Protein AF-A0A1M7CWY1-F1 (afdb_monomer_lite)

Foldseek 3Di:
DDDDWFFFLLQFFDDDPNFTWRWIQDPPRDIATHTDDPVNNVVLVVCCVVLVVDNDRGATSAWDSDDPPPPDTRHHDDPVVVQVVQQVVVVVVVDGDGPVVVLVVVLVVCVVVVHDNVSSCRVVVPPDDDDDDPDDSPDDDDPDDDDDD

pLDDT: mean 77.56, std 19.69, range [28.5, 97.62]

Radius of gyration: 17.7 Å; chains: 1; bounding box: 42×37×42 Å

Sequence (149 aa):
MKSHASSWFKDFRHERRGVAHLKLSGEGRKTRYIPLHPAADDLILNYLETSGHGVNVGESLFRPVRNNRTGTMNKAITPNMVCKLVRAYSAALGFEIGTHTLRATAATNALDHQADIAKVQKWLGYAKYGDNADYDHRKTRPKLVRRLR

Secondary structure (DSSP, 8-state):
-----PPBGGGS-EEETTEEEEEEE-GGG-EEEEE--HHHHHHHHHHHHHHT----TTSBSS--S--TTT---SSPPPHHHHHHHHHHHHHHTTS---HHHHHHHHHHHHHHTT--HHHHHHHTT-S---S-----TTS----------

Structure (mmCIF, N/CA/C/O backbone):
data_AF-A0A1M7CWY1-F1
#
_entry.id   AF-A0A1M7CWY1-F1
#
loop_
_atom_site.group_PDB
_atom_site.id
_atom_site.type_symbol
_atom_site.label_atom_id
_atom_site.label_alt_id
_atom_site.label_comp_id
_atom_site.label_asym_id
_atom_site.label_entity_id
_atom_site.label_seq_id
_atom_site.pdbx_PDB_ins_code
_atom_site.Cartn_x
_atom_site.Cartn_y
_atom_site.Cartn_z
_atom_site.occupancy
_atom_site.B_iso_or_equiv
_atom_site.auth_seq_id
_atom_site.auth_comp_id
_atom_site.auth_asym_id
_atom_site.auth_atom_id
_atom_site.pdbx_PDB_model_num
ATOM 1 N N . MET A 1 1 ? 11.832 18.330 8.490 1.00 28.78 1 MET A N 1
ATOM 2 C CA . MET A 1 1 ? 10.498 18.363 7.847 1.00 28.78 1 MET A CA 1
ATOM 3 C C . MET A 1 1 ? 10.288 17.023 7.151 1.00 28.78 1 MET A C 1
ATOM 5 O O . MET A 1 1 ? 10.952 16.776 6.160 1.00 28.78 1 MET A O 1
ATOM 9 N N . LYS A 1 2 ? 9.500 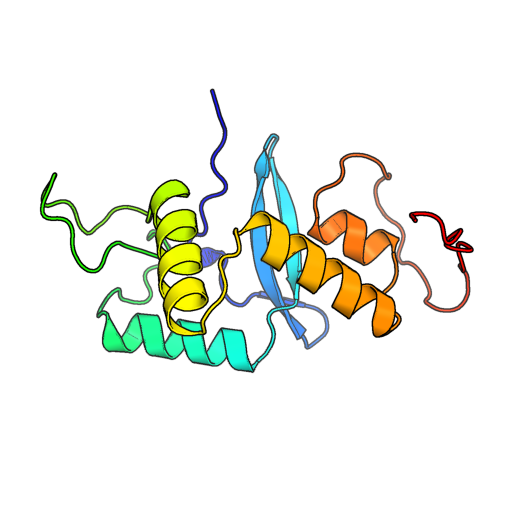16.095 7.714 1.00 28.50 2 LYS A N 1
ATOM 10 C CA . LYS A 1 2 ? 9.293 14.773 7.091 1.00 28.50 2 LYS A CA 1
ATOM 11 C C . LYS A 1 2 ? 8.226 14.912 6.006 1.00 28.50 2 LYS A C 1
ATOM 13 O O . LYS A 1 2 ? 7.062 15.136 6.321 1.00 28.50 2 LYS A O 1
ATOM 18 N N . SER A 1 3 ? 8.635 14.824 4.744 1.00 33.94 3 SER A N 1
ATOM 19 C CA . SER A 1 3 ? 7.723 14.761 3.602 1.00 33.94 3 SER A CA 1
ATOM 20 C C . SER A 1 3 ? 6.910 13.466 3.684 1.00 33.94 3 SER A C 1
ATOM 22 O O . SER A 1 3 ? 7.430 12.369 3.479 1.00 33.94 3 SER A O 1
ATOM 24 N N . HIS A 1 4 ? 5.634 13.571 4.053 1.00 44.47 4 HIS A N 1
ATOM 25 C CA . HIS A 1 4 ? 4.711 12.446 3.989 1.00 44.47 4 HIS A CA 1
ATOM 26 C C . HIS A 1 4 ? 4.225 12.285 2.547 1.00 44.47 4 HIS A C 1
ATOM 28 O O . HIS A 1 4 ? 3.669 13.217 1.969 1.00 44.47 4 HIS A O 1
ATOM 34 N N . ALA A 1 5 ? 4.423 11.095 1.971 1.00 52.44 5 ALA A N 1
ATOM 35 C CA . ALA A 1 5 ? 3.790 10.726 0.712 1.00 52.44 5 ALA A CA 1
ATOM 36 C C . ALA A 1 5 ? 2.267 10.838 0.887 1.00 52.44 5 ALA A C 1
ATOM 38 O O . ALA A 1 5 ? 1.670 10.081 1.652 1.00 52.44 5 ALA A O 1
ATOM 39 N N . SER A 1 6 ? 1.663 11.820 0.226 1.00 58.56 6 SER A N 1
ATOM 40 C CA . SER A 1 6 ? 0.216 12.017 0.177 1.00 58.56 6 SER A CA 1
ATOM 41 C C . SER A 1 6 ? -0.282 11.498 -1.166 1.00 58.56 6 SER A C 1
ATOM 43 O O . SER A 1 6 ? 0.296 11.811 -2.206 1.00 58.56 6 SER A O 1
ATOM 45 N N . SER A 1 7 ? -1.313 10.656 -1.134 1.00 65.19 7 SER A N 1
ATOM 46 C CA . SER A 1 7 ? -1.987 10.177 -2.338 1.00 65.19 7 SER A CA 1
ATOM 47 C C . SER A 1 7 ? -3.239 11.019 -2.553 1.00 65.19 7 SER A C 1
ATOM 49 O O . SER A 1 7 ? -4.107 11.099 -1.679 1.00 65.19 7 SER A O 1
ATOM 51 N N . TRP A 1 8 ? -3.286 11.696 -3.694 1.00 72.38 8 TRP A N 1
ATOM 52 C CA . TRP A 1 8 ? -4.396 12.544 -4.113 1.00 72.38 8 TRP A CA 1
ATOM 53 C C . TRP A 1 8 ? -5.252 11.800 -5.129 1.00 72.38 8 TRP A C 1
ATOM 55 O O . TRP A 1 8 ? -4.736 10.948 -5.849 1.00 72.38 8 TRP A O 1
ATOM 65 N N . PHE A 1 9 ? -6.535 12.146 -5.239 1.00 70.31 9 PHE A N 1
ATOM 66 C CA . PHE A 1 9 ? -7.411 11.518 -6.228 1.00 70.31 9 PHE A CA 1
ATOM 67 C C . PHE A 1 9 ? -6.859 11.654 -7.658 1.00 70.31 9 PHE A C 1
ATOM 69 O O . PHE A 1 9 ? -6.827 10.688 -8.408 1.00 70.31 9 PHE A O 1
ATOM 76 N N . LYS A 1 10 ? -6.301 12.820 -8.012 1.00 72.12 10 LYS A N 1
ATOM 77 C CA . LYS A 1 10 ? -5.640 13.044 -9.315 1.00 72.12 10 LYS A CA 1
ATOM 78 C C . LYS A 1 10 ? -4.496 12.076 -9.632 1.00 72.12 10 LYS A C 1
ATOM 80 O O . LYS A 1 10 ? -4.055 12.004 -10.775 1.00 72.12 10 LYS A O 1
ATOM 85 N N . ASP A 1 11 ? -3.947 11.408 -8.623 1.00 81.56 11 ASP A N 1
ATOM 86 C CA . ASP A 1 11 ? -2.847 10.464 -8.768 1.00 81.56 11 ASP A CA 1
ATOM 87 C C . ASP A 1 11 ? -3.345 9.012 -8.952 1.00 81.56 11 ASP A C 1
ATOM 89 O O . ASP A 1 11 ? -2.541 8.114 -9.220 1.00 81.56 11 ASP A O 1
ATOM 93 N N . PHE A 1 12 ? -4.657 8.778 -8.843 1.00 86.25 12 PHE A N 1
ATOM 94 C CA . PHE A 1 12 ? -5.310 7.485 -9.035 1.00 86.25 12 PHE A CA 1
ATOM 95 C C . PHE A 1 12 ? -5.502 7.158 -10.527 1.00 86.25 12 PHE A C 1
ATOM 97 O O . PHE A 1 12 ? -5.823 8.034 -11.324 1.00 86.25 12 PHE A O 1
ATOM 104 N N . ARG A 1 13 ? -5.282 5.885 -10.886 1.00 87.12 13 ARG A N 1
ATOM 105 C CA . ARG A 1 13 ? -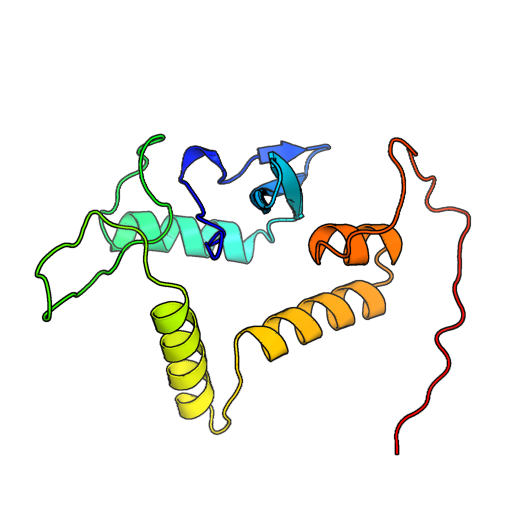5.579 5.270 -12.194 1.00 87.12 13 ARG A CA 1
ATOM 106 C C . ARG A 1 13 ? -5.033 6.018 -13.426 1.00 87.12 13 ARG A C 1
ATOM 108 O O . ARG A 1 13 ? -5.765 6.485 -14.289 1.00 87.12 13 ARG A O 1
ATOM 115 N N . HIS A 1 14 ? -3.707 6.061 -13.545 1.00 87.62 14 HIS A N 1
ATOM 116 C CA . HIS A 1 14 ? -2.999 6.560 -14.732 1.00 87.62 14 HIS A CA 1
ATOM 117 C C . HIS A 1 14 ? -2.720 5.416 -15.705 1.00 87.62 14 HIS A C 1
ATOM 119 O O . HIS A 1 14 ? -1.954 4.507 -15.379 1.00 87.62 14 HIS A O 1
ATOM 125 N N . GLU A 1 15 ? -3.290 5.455 -16.905 1.00 86.81 15 GLU A N 1
ATOM 126 C CA . GLU A 1 15 ? -3.011 4.442 -17.922 1.00 86.81 15 GLU A CA 1
ATOM 127 C C . GLU A 1 15 ? -1.622 4.647 -18.541 1.00 86.81 15 GLU A C 1
ATOM 129 O O . GLU A 1 15 ? -1.276 5.732 -19.014 1.00 86.81 15 GLU A O 1
ATOM 134 N N . ARG A 1 16 ? -0.790 3.598 -18.529 1.00 82.25 16 ARG A N 1
ATOM 135 C CA . ARG A 1 16 ? 0.527 3.606 -19.179 1.00 82.25 16 ARG A CA 1
ATOM 136 C C . ARG A 1 16 ? 0.779 2.265 -19.850 1.00 82.25 16 ARG A C 1
ATOM 138 O O . ARG A 1 16 ? 0.850 1.246 -19.168 1.00 82.25 16 ARG A O 1
ATOM 145 N N . ARG A 1 17 ? 0.971 2.282 -21.176 1.00 81.69 17 ARG A N 1
ATOM 146 C CA . ARG A 1 17 ? 1.214 1.077 -21.995 1.00 81.69 17 ARG A CA 1
ATOM 147 C C . ARG A 1 17 ? 0.143 -0.016 -21.755 1.00 81.69 17 ARG A C 1
ATOM 149 O O . ARG A 1 17 ? 0.491 -1.182 -21.618 1.00 81.69 17 ARG A O 1
ATOM 156 N N . GLY A 1 18 ? -1.132 0.377 -21.637 1.00 82.38 18 GLY A N 1
ATOM 157 C CA . GLY A 1 18 ? -2.272 -0.529 -21.413 1.00 82.38 18 GLY A CA 1
ATOM 158 C C . GLY A 1 18 ? -2.441 -1.053 -19.980 1.00 82.38 18 GLY A C 1
ATOM 159 O O . GLY A 1 18 ? -3.278 -1.916 -19.743 1.00 82.38 18 GLY A O 1
ATOM 160 N N . VAL A 1 19 ? -1.653 -0.562 -19.014 1.00 84.25 19 VAL A N 1
ATOM 161 C CA . VAL A 1 19 ? -1.738 -0.970 -17.602 1.00 84.25 19 VAL A CA 1
ATOM 162 C C . VAL A 1 19 ? -2.033 0.241 -16.721 1.00 84.25 19 VAL A C 1
ATOM 164 O O . VAL A 1 19 ? -1.386 1.288 -16.840 1.00 84.25 19 VAL A O 1
ATOM 167 N N . ALA A 1 20 ? -2.990 0.100 -15.805 1.00 90.06 20 ALA A N 1
ATOM 168 C CA . ALA A 1 20 ? -3.303 1.121 -14.812 1.00 90.06 20 ALA A CA 1
ATOM 169 C C . ALA A 1 20 ? -2.160 1.265 -13.795 1.00 90.06 20 ALA A C 1
ATOM 171 O O . ALA A 1 20 ? -1.571 0.283 -13.347 1.00 90.06 20 ALA A O 1
ATOM 172 N N . HIS A 1 21 ? -1.837 2.499 -13.417 1.00 91.19 21 HIS A N 1
ATOM 173 C CA . HIS A 1 21 ? -0.806 2.807 -12.433 1.00 91.19 21 HIS A CA 1
ATOM 174 C C . HIS A 1 21 ? -1.316 3.791 -11.380 1.00 91.19 21 HIS A C 1
ATOM 176 O O . HIS A 1 21 ? -2.046 4.731 -11.686 1.00 91.19 21 HIS A O 1
ATOM 182 N N . LEU A 1 22 ? -0.843 3.631 -10.146 1.00 90.75 22 LEU A N 1
ATOM 183 C CA . LEU A 1 22 ? -0.934 4.649 -9.108 1.00 90.75 22 LEU A CA 1
ATOM 184 C C . LEU A 1 22 ? 0.296 5.557 -9.192 1.00 90.75 22 LEU A C 1
ATOM 186 O O . LEU A 1 22 ? 1.442 5.098 -9.092 1.00 90.75 22 LEU A O 1
ATOM 190 N N . LYS A 1 23 ? 0.066 6.857 -9.366 1.00 89.31 23 LYS A N 1
ATOM 191 C CA . LYS A 1 23 ? 1.118 7.868 -9.313 1.00 89.31 23 LYS A CA 1
ATOM 192 C C . LYS A 1 23 ? 1.416 8.203 -7.852 1.00 89.31 23 LYS A C 1
ATOM 194 O O . LYS A 1 23 ? 0.525 8.368 -7.031 1.00 89.31 23 LYS A O 1
ATOM 199 N N . LEU A 1 24 ? 2.691 8.301 -7.502 1.00 84.38 24 LEU A N 1
ATOM 200 C CA . LEU A 1 24 ? 3.130 8.705 -6.172 1.00 84.38 24 LEU A CA 1
ATOM 201 C C . LEU A 1 24 ? 4.117 9.857 -6.286 1.00 84.38 24 LEU A C 1
ATOM 203 O O . LEU A 1 24 ? 5.148 9.744 -6.956 1.00 84.38 24 LEU A O 1
ATOM 207 N N . SER A 1 25 ? 3.822 10.933 -5.567 1.00 78.12 25 SER A N 1
ATOM 208 C CA . SER A 1 25 ? 4.719 12.075 -5.410 1.00 78.12 25 SER A CA 1
ATOM 209 C C . SER A 1 25 ? 5.642 11.833 -4.212 1.00 78.12 25 SER A C 1
ATOM 211 O O . SER A 1 25 ? 5.187 11.698 -3.077 1.00 78.12 25 SER A O 1
ATOM 213 N N . GLY A 1 26 ? 6.944 11.704 -4.468 1.00 65.50 26 GLY A N 1
ATOM 214 C CA . GLY A 1 26 ? 7.980 11.507 -3.457 1.00 65.50 26 GLY A CA 1
ATOM 215 C C . GLY A 1 26 ? 8.727 12.791 -3.091 1.00 65.50 26 GLY A C 1
ATOM 216 O O . GLY A 1 26 ? 8.565 13.846 -3.705 1.00 65.50 26 GLY A O 1
ATOM 217 N N . GLU A 1 27 ? 9.586 12.679 -2.078 1.00 57.59 27 GLU A N 1
ATOM 218 C CA . GLU A 1 27 ? 10.489 13.746 -1.644 1.00 57.59 27 GLU A CA 1
ATOM 219 C C . GLU A 1 27 ? 11.418 14.200 -2.786 1.00 57.59 27 GLU A C 1
ATOM 221 O O . GLU A 1 27 ? 11.897 13.387 -3.582 1.00 57.59 27 GLU A O 1
ATOM 226 N N . GLY A 1 28 ? 11.621 15.517 -2.910 1.00 58.69 28 GLY A N 1
ATOM 227 C CA . GLY A 1 28 ? 12.420 16.116 -3.987 1.00 58.69 28 GLY A CA 1
ATOM 228 C C . GLY A 1 28 ? 11.738 16.164 -5.363 1.00 58.69 28 GLY A C 1
ATOM 229 O O . GLY A 1 28 ? 12.432 16.120 -6.372 1.00 58.69 28 GLY A O 1
ATOM 230 N N . ARG A 1 29 ? 10.395 16.220 -5.425 1.00 61.28 29 ARG A N 1
ATOM 231 C CA . ARG A 1 29 ? 9.584 16.218 -6.671 1.00 61.28 29 ARG A CA 1
ATOM 232 C C . ARG A 1 29 ? 9.718 14.946 -7.523 1.00 61.28 29 ARG A C 1
ATOM 234 O O . ARG A 1 29 ? 9.231 14.900 -8.652 1.00 61.28 29 ARG A O 1
ATOM 241 N N . LYS A 1 30 ? 10.329 13.884 -6.993 1.00 71.44 30 LYS A N 1
ATOM 242 C CA . LYS A 1 30 ? 10.470 12.613 -7.711 1.00 71.44 30 LYS A CA 1
ATOM 243 C C . LYS A 1 30 ? 9.123 11.903 -7.770 1.00 71.44 30 LYS A C 1
ATOM 245 O O . LYS A 1 30 ? 8.591 11.476 -6.748 1.00 71.44 30 LYS A O 1
ATOM 250 N N . THR A 1 31 ? 8.582 11.769 -8.975 1.00 81.75 31 THR A N 1
ATOM 251 C CA . THR A 1 31 ? 7.341 11.031 -9.227 1.00 81.75 31 THR A CA 1
ATOM 252 C C . THR A 1 31 ? 7.666 9.585 -9.582 1.00 81.75 31 THR A C 1
ATOM 254 O O . THR A 1 31 ? 8.576 9.319 -10.367 1.00 81.75 31 THR A O 1
ATOM 257 N N . ARG A 1 32 ? 6.905 8.639 -9.035 1.00 85.69 32 ARG A N 1
ATOM 258 C CA . ARG A 1 32 ? 6.981 7.220 -9.402 1.00 85.69 32 ARG A CA 1
ATOM 259 C C . ARG A 1 32 ? 5.595 6.681 -9.724 1.00 85.69 32 ARG A C 1
ATOM 261 O O . ARG A 1 32 ? 4.611 7.132 -9.152 1.00 85.69 32 ARG A O 1
ATOM 268 N N . TYR A 1 33 ? 5.545 5.730 -10.647 1.00 87.25 33 TYR A N 1
ATOM 269 C CA . TYR A 1 33 ? 4.325 5.040 -11.051 1.00 87.25 33 TYR A CA 1
ATOM 270 C C . TYR A 1 33 ? 4.447 3.588 -10.613 1.00 87.25 33 TYR A C 1
ATOM 272 O O . TYR A 1 33 ? 5.423 2.925 -10.973 1.00 87.25 33 TYR A O 1
ATOM 280 N N . ILE A 1 34 ? 3.487 3.124 -9.821 1.00 88.94 34 ILE A N 1
ATOM 281 C CA . ILE A 1 34 ? 3.401 1.736 -9.368 1.00 88.94 34 ILE A CA 1
ATOM 282 C C . ILE A 1 34 ? 2.243 1.080 -10.121 1.00 88.94 34 ILE A C 1
ATOM 284 O O . ILE A 1 34 ? 1.173 1.687 -10.160 1.00 88.94 34 ILE A O 1
ATOM 288 N N . PRO A 1 35 ? 2.426 -0.104 -10.730 1.00 89.06 35 PRO A N 1
ATOM 289 C CA . PRO A 1 35 ? 1.325 -0.841 -11.335 1.00 89.06 35 PRO A CA 1
ATOM 290 C C . PRO A 1 35 ? 0.188 -1.026 -10.334 1.00 89.06 35 PRO A C 1
ATOM 292 O O . PRO A 1 35 ? 0.412 -1.430 -9.191 1.00 89.06 35 PRO A O 1
ATOM 295 N N . LEU A 1 36 ? -1.023 -0.693 -10.763 1.00 90.69 36 LEU A N 1
ATOM 296 C CA . LEU A 1 36 ? -2.232 -0.858 -9.980 1.00 90.69 36 LEU A CA 1
ATOM 297 C C . LEU A 1 36 ? -2.857 -2.195 -10.368 1.00 90.69 36 LEU A C 1
ATOM 299 O O . LEU A 1 36 ? -3.278 -2.391 -11.505 1.00 90.69 36 LEU A O 1
ATOM 303 N N . HIS A 1 37 ? -2.871 -3.129 -9.422 1.00 90.75 37 HIS A N 1
ATOM 304 C CA . HIS A 1 37 ? -3.511 -4.423 -9.621 1.00 90.75 37 HIS A CA 1
ATOM 305 C C . HIS A 1 37 ? -5.033 -4.234 -9.786 1.00 90.75 37 HIS A C 1
ATOM 307 O O . HIS A 1 37 ? -5.596 -3.477 -8.994 1.00 90.75 37 HIS A O 1
ATOM 313 N N . PRO A 1 38 ? -5.718 -4.933 -10.715 1.00 90.75 38 PRO A N 1
ATOM 314 C CA . PRO A 1 38 ? -7.159 -4.764 -10.942 1.00 90.75 38 PRO A CA 1
ATOM 315 C C . PRO A 1 38 ? -7.998 -4.902 -9.666 1.00 90.75 38 PRO A C 1
ATOM 317 O O . PRO A 1 38 ? -8.743 -3.997 -9.323 1.00 90.75 38 PRO A O 1
ATOM 320 N N . ALA A 1 39 ? -7.747 -5.940 -8.859 1.00 92.88 39 ALA A N 1
ATOM 321 C CA . ALA A 1 39 ? -8.439 -6.101 -7.575 1.00 92.88 39 ALA A CA 1
ATOM 322 C C . ALA A 1 39 ? -8.236 -4.917 -6.604 1.00 92.88 39 ALA A C 1
ATOM 324 O O . ALA A 1 39 ? -9.101 -4.634 -5.785 1.00 92.88 39 ALA A O 1
ATOM 325 N N . ALA A 1 40 ? -7.096 -4.219 -6.667 1.00 92.44 40 ALA A N 1
ATOM 326 C CA . ALA A 1 40 ? -6.875 -3.024 -5.856 1.00 92.44 40 ALA A CA 1
ATOM 327 C C . ALA A 1 40 ? -7.586 -1.793 -6.442 1.00 92.44 40 ALA A C 1
ATOM 329 O O . ALA A 1 40 ? -8.036 -0.954 -5.667 1.00 92.44 40 ALA A O 1
ATOM 330 N N . ASP A 1 41 ? -7.700 -1.689 -7.772 1.00 92.12 41 ASP A N 1
ATOM 331 C CA . ASP A 1 41 ? -8.518 -0.668 -8.445 1.00 92.12 41 ASP A CA 1
ATOM 332 C C . ASP A 1 41 ? -9.978 -0.780 -7.988 1.00 92.12 41 ASP A C 1
ATOM 334 O O . ASP A 1 41 ? -10.531 0.180 -7.450 1.00 92.12 41 ASP A O 1
ATOM 338 N N . ASP A 1 42 ? -10.543 -1.988 -8.070 1.00 93.62 42 ASP A N 1
ATOM 339 C CA . ASP A 1 42 ? -11.926 -2.278 -7.679 1.00 93.62 42 ASP A CA 1
ATOM 340 C C . ASP A 1 42 ? -12.184 -1.964 -6.198 1.00 93.62 42 ASP A C 1
ATOM 342 O O . ASP A 1 42 ? -13.170 -1.315 -5.848 1.00 93.62 42 ASP A O 1
ATOM 346 N N . LEU A 1 43 ? -11.268 -2.362 -5.307 1.00 94.50 43 LEU A N 1
ATOM 347 C CA . LEU A 1 43 ? -11.391 -2.083 -3.873 1.00 94.50 43 LEU A CA 1
ATOM 348 C C . LEU A 1 43 ? -11.326 -0.584 -3.553 1.00 94.50 43 LEU A C 1
ATOM 350 O O . LEU A 1 43 ? -12.016 -0.128 -2.639 1.00 94.50 43 LEU A O 1
ATOM 354 N N . ILE A 1 44 ? -10.509 0.187 -4.277 1.00 92.19 44 ILE A N 1
ATOM 355 C CA . ILE A 1 44 ? -10.436 1.642 -4.092 1.00 92.19 44 ILE A CA 1
ATOM 356 C C . ILE A 1 44 ? -11.730 2.300 -4.572 1.00 92.19 44 ILE A C 1
ATOM 358 O O . ILE A 1 44 ? -12.251 3.169 -3.874 1.00 92.19 44 ILE A O 1
ATOM 362 N N . LEU A 1 45 ? -12.274 1.872 -5.712 1.00 91.19 45 LEU A N 1
ATOM 363 C CA . LEU A 1 45 ? -13.551 2.378 -6.220 1.00 91.19 45 LEU A CA 1
ATOM 364 C C . LEU A 1 45 ? -14.698 2.082 -5.248 1.00 91.19 45 LEU A C 1
ATOM 366 O O . LEU A 1 45 ? -15.406 3.005 -4.851 1.00 91.19 45 LEU A O 1
ATOM 370 N N . ASN A 1 46 ? -14.804 0.838 -4.776 1.00 93.00 46 ASN A N 1
ATOM 371 C CA . ASN A 1 46 ? -15.809 0.447 -3.788 1.00 93.00 46 ASN A CA 1
ATOM 372 C C . ASN A 1 46 ? -15.670 1.241 -2.476 1.00 93.00 46 ASN A C 1
ATOM 374 O O . ASN A 1 46 ? -16.662 1.647 -1.869 1.00 93.00 46 ASN A O 1
ATOM 378 N N . TYR A 1 47 ? -14.436 1.511 -2.036 1.00 91.88 47 TYR A N 1
ATOM 379 C CA . TYR A 1 47 ? -14.189 2.390 -0.894 1.00 91.88 47 TYR A CA 1
ATOM 380 C C . TYR A 1 47 ? -14.723 3.806 -1.137 1.00 91.88 47 TYR A C 1
ATOM 382 O O . TYR A 1 47 ? -15.393 4.348 -0.257 1.00 91.88 47 TYR A O 1
ATOM 390 N N . LEU A 1 48 ? -14.434 4.416 -2.289 1.00 90.25 48 LEU A N 1
ATOM 391 C CA . LEU A 1 48 ? -14.878 5.779 -2.600 1.00 90.25 48 LEU A CA 1
ATOM 392 C C . LEU A 1 48 ? -16.405 5.878 -2.649 1.00 90.25 48 LEU A C 1
ATOM 394 O O . LEU A 1 48 ? -16.961 6.842 -2.122 1.00 90.25 48 LEU A O 1
ATOM 398 N N . GLU A 1 49 ? -17.062 4.864 -3.210 1.00 89.94 49 GLU A N 1
ATOM 399 C CA . GLU A 1 49 ? -18.519 4.750 -3.254 1.00 89.94 49 GLU A CA 1
ATOM 400 C C . GLU A 1 49 ? -19.114 4.594 -1.847 1.00 89.94 49 GLU A C 1
ATOM 402 O O . GLU A 1 49 ? -19.911 5.423 -1.411 1.00 89.94 49 GLU A O 1
ATOM 407 N N . THR A 1 50 ? -18.654 3.599 -1.083 1.00 90.25 50 THR A N 1
ATOM 408 C CA . THR A 1 50 ? -19.202 3.275 0.248 1.00 90.25 50 THR A CA 1
ATOM 409 C C . THR A 1 50 ? -18.945 4.379 1.277 1.00 90.25 50 THR A C 1
ATOM 411 O O . THR A 1 50 ? -19.753 4.612 2.173 1.00 90.25 50 THR A O 1
ATOM 414 N N . SER A 1 51 ? -17.802 5.064 1.186 1.00 87.25 51 SER A N 1
ATOM 415 C CA . SER A 1 51 ? -17.444 6.140 2.119 1.00 87.25 51 SER A CA 1
ATOM 416 C C . SER A 1 51 ? -18.081 7.488 1.778 1.00 87.25 51 SER A C 1
ATOM 418 O O . SER A 1 51 ? -18.002 8.411 2.589 1.00 87.25 51 SER A O 1
ATOM 420 N N . GLY A 1 52 ? -18.668 7.634 0.585 1.00 85.38 52 GLY A N 1
ATOM 421 C CA . GLY A 1 52 ? -19.172 8.914 0.087 1.00 85.38 52 GLY A CA 1
ATOM 422 C C . GLY A 1 52 ? -18.077 9.966 -0.124 1.00 85.38 52 GLY A C 1
ATOM 423 O O . GLY A 1 52 ? -18.379 11.150 -0.257 1.00 85.38 52 GLY A O 1
ATOM 424 N N . HIS A 1 53 ? -16.797 9.573 -0.147 1.00 83.50 53 HIS A N 1
ATOM 425 C CA . HIS A 1 53 ? -15.673 10.510 -0.219 1.00 83.50 53 HIS A CA 1
ATOM 426 C C . HIS A 1 53 ? -15.515 11.219 -1.572 1.00 83.50 53 HIS A C 1
ATOM 428 O O . HIS A 1 53 ? -14.663 12.102 -1.675 1.00 83.50 53 HIS A O 1
ATOM 434 N N . GLY A 1 54 ? -16.364 10.907 -2.555 1.00 71.00 54 GLY A N 1
ATOM 435 C CA . GLY A 1 54 ? -16.420 11.591 -3.841 1.00 71.00 54 GLY A CA 1
ATOM 436 C C . GLY A 1 54 ? -15.159 11.407 -4.690 1.00 71.00 54 GLY A C 1
ATOM 437 O O . GLY A 1 54 ? -14.131 10.886 -4.263 1.00 71.00 54 GLY A O 1
ATOM 438 N N . VAL A 1 55 ? -15.252 11.848 -5.939 1.00 71.38 55 VAL A N 1
ATOM 439 C CA . VAL A 1 55 ? -14.220 11.688 -6.974 1.00 71.38 55 VAL A CA 1
ATOM 440 C C . VAL A 1 55 ? -13.683 13.080 -7.325 1.00 71.38 55 VAL A C 1
ATOM 442 O O . VAL A 1 55 ? -13.775 13.554 -8.453 1.00 71.38 55 VAL A O 1
ATOM 445 N N . ASN A 1 56 ? -13.188 13.802 -6.317 1.00 75.56 56 ASN A N 1
ATOM 446 C CA . ASN A 1 56 ? -12.740 15.185 -6.481 1.00 75.56 56 ASN A CA 1
ATOM 447 C C . ASN A 1 56 ? -11.218 15.268 -6.644 1.00 75.56 56 ASN A C 1
ATOM 449 O O . ASN A 1 56 ? -10.448 14.941 -5.743 1.00 75.56 56 ASN A O 1
ATOM 453 N N . VAL A 1 57 ? -10.774 15.804 -7.781 1.00 62.81 57 VAL A N 1
ATOM 454 C CA . VAL A 1 57 ? -9.362 15.902 -8.208 1.00 62.81 57 VAL A CA 1
ATOM 455 C C . VAL A 1 57 ? -8.457 16.647 -7.208 1.00 62.81 57 VAL A C 1
ATOM 457 O O . VAL A 1 57 ? -7.259 16.364 -7.129 1.00 62.81 57 VAL A O 1
ATOM 460 N N . GLY A 1 58 ? -9.016 17.562 -6.409 1.00 68.25 58 GLY A N 1
ATOM 461 C CA . GLY A 1 58 ? -8.300 18.319 -5.372 1.00 68.25 58 GLY A CA 1
ATOM 462 C C . GLY A 1 58 ? -8.221 17.638 -4.001 1.00 68.25 58 GLY A C 1
ATOM 463 O O . GLY A 1 58 ? -7.618 18.189 -3.081 1.00 68.25 58 GLY A O 1
ATOM 464 N N . GLU A 1 59 ? -8.822 16.462 -3.843 1.00 80.06 59 GLU A N 1
ATOM 465 C CA . GLU A 1 59 ? -9.034 15.831 -2.545 1.00 80.06 59 GLU A CA 1
ATOM 466 C C . GLU A 1 59 ? -8.097 14.639 -2.306 1.00 80.06 59 GLU A C 1
ATOM 468 O O . GLU A 1 59 ? -7.549 14.025 -3.227 1.00 80.06 59 GLU A O 1
ATOM 473 N N . SER A 1 60 ? -7.842 14.340 -1.030 1.00 85.12 60 SER A N 1
ATOM 474 C CA . SER A 1 60 ? -7.031 13.182 -0.644 1.00 85.12 60 SER A CA 1
ATOM 475 C C . SER A 1 60 ? -7.766 11.887 -0.975 1.00 85.12 60 SER A C 1
ATOM 477 O O . SER A 1 60 ? -8.930 11.753 -0.611 1.00 85.12 60 SER A O 1
ATOM 479 N N . LEU A 1 61 ? -7.065 10.927 -1.589 1.00 87.50 61 LEU A N 1
ATOM 480 C CA . LEU A 1 61 ? -7.658 9.653 -2.006 1.00 87.50 61 LEU A CA 1
ATOM 481 C C . LEU A 1 61 ? -8.205 8.862 -0.812 1.00 87.50 61 LEU A C 1
ATOM 483 O O . LEU A 1 61 ? -9.265 8.264 -0.908 1.00 87.50 61 LEU A O 1
ATOM 487 N N . PHE A 1 62 ? -7.498 8.889 0.320 1.00 90.00 62 PHE A N 1
ATOM 488 C CA . PHE A 1 62 ? -7.914 8.217 1.549 1.00 90.00 62 PHE A CA 1
ATOM 489 C C . PHE A 1 62 ? -8.130 9.223 2.674 1.00 90.00 62 PHE A C 1
ATOM 491 O O . PHE A 1 62 ? -7.212 9.959 3.056 1.00 90.00 62 PHE A O 1
ATOM 498 N N . ARG A 1 63 ? -9.333 9.204 3.242 1.00 89.75 63 ARG A N 1
ATOM 499 C CA . ARG A 1 63 ? -9.778 10.067 4.340 1.00 89.75 63 ARG A CA 1
ATOM 500 C C . ARG A 1 63 ? -10.260 9.238 5.533 1.00 89.75 63 ARG A C 1
ATOM 502 O O . ARG A 1 63 ? -10.721 8.107 5.343 1.00 89.75 63 ARG A O 1
ATOM 509 N N . PRO A 1 64 ? -10.150 9.760 6.767 1.00 88.00 64 PRO A N 1
ATOM 510 C CA . PRO A 1 64 ? -10.761 9.137 7.930 1.00 88.00 64 PRO A CA 1
ATOM 511 C C . PRO A 1 64 ? -12.280 9.038 7.765 1.00 88.00 64 PRO A C 1
ATOM 513 O O . PRO A 1 64 ? -12.940 10.048 7.564 1.00 88.00 64 PRO A O 1
ATOM 516 N N . VAL A 1 65 ? -12.825 7.834 7.941 1.00 85.69 65 VAL A N 1
ATOM 517 C CA . VAL A 1 65 ? -14.282 7.609 8.042 1.00 85.69 65 VAL A CA 1
ATOM 518 C C . VAL A 1 65 ? -14.825 7.935 9.439 1.00 85.69 65 VAL A C 1
ATOM 520 O O . VAL A 1 65 ? -16.016 8.148 9.626 1.00 85.69 65 VAL A O 1
ATOM 523 N N . ARG A 1 66 ? -13.944 7.974 10.450 1.00 82.19 66 ARG A N 1
ATOM 524 C CA . ARG A 1 66 ? -14.266 8.358 11.828 1.00 82.19 66 ARG A CA 1
ATOM 525 C C . ARG A 1 66 ? -13.082 9.078 12.470 1.00 82.19 66 ARG A C 1
ATOM 527 O O . ARG A 1 66 ? -11.946 8.611 12.380 1.00 82.19 66 ARG A O 1
ATOM 534 N N . ASN A 1 67 ? -13.342 10.185 13.161 1.00 82.25 67 ASN A N 1
ATOM 535 C CA . ASN A 1 67 ? -12.336 10.977 13.865 1.00 82.25 67 ASN A CA 1
ATOM 536 C C . ASN A 1 67 ? -12.936 11.659 15.104 1.00 82.25 67 ASN A C 1
ATOM 538 O O . ASN A 1 67 ? -13.320 12.826 15.070 1.00 82.25 67 ASN A O 1
ATOM 542 N N . ASN A 1 68 ? -12.948 10.939 16.225 1.00 78.75 68 ASN A N 1
ATOM 543 C CA . ASN A 1 68 ? -13.497 11.4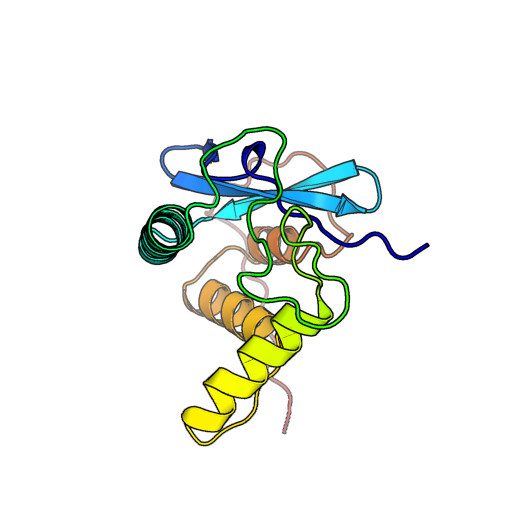40 17.490 1.00 78.75 68 ASN A CA 1
ATOM 544 C C . ASN A 1 68 ? -12.563 12.431 18.210 1.00 78.75 68 ASN A C 1
ATOM 546 O O . ASN A 1 68 ? -12.950 12.987 19.229 1.00 78.75 68 ASN A O 1
ATOM 550 N N . ARG A 1 69 ? -11.325 12.635 17.728 1.00 79.81 69 ARG A N 1
ATOM 551 C CA . ARG A 1 69 ? -10.340 13.502 18.396 1.00 79.81 69 ARG A CA 1
ATOM 552 C C . ARG A 1 69 ? -10.400 14.942 17.904 1.00 79.81 69 ARG A C 1
ATOM 554 O O . ARG A 1 69 ? -10.288 15.851 18.714 1.00 79.81 69 ARG A O 1
ATOM 561 N N . THR A 1 70 ? -10.509 15.154 16.590 1.00 81.00 70 THR A N 1
ATOM 562 C CA . THR A 1 70 ? -10.509 16.512 16.010 1.00 81.00 70 THR A CA 1
ATOM 563 C C . THR A 1 70 ? -11.768 16.843 15.216 1.00 81.00 70 THR A C 1
ATOM 565 O O . THR A 1 70 ? -11.875 17.960 14.722 1.00 81.00 70 THR A O 1
ATOM 568 N N . GLY A 1 71 ? -12.674 15.880 14.998 1.00 79.38 71 GLY A N 1
ATOM 569 C CA . GLY A 1 71 ? -13.887 16.051 14.184 1.00 79.38 71 GLY A CA 1
ATOM 570 C C . GLY A 1 71 ? -13.642 16.303 12.689 1.00 79.38 71 GLY A C 1
ATOM 571 O O . GLY A 1 71 ? -14.577 16.325 11.900 1.00 79.38 71 GLY A O 1
ATOM 572 N N . THR A 1 72 ? -12.389 16.480 12.262 1.00 81.12 72 THR A N 1
ATOM 573 C CA . THR A 1 72 ? -12.053 16.787 10.868 1.00 81.12 72 THR A CA 1
ATOM 574 C C . THR A 1 72 ? -12.018 15.514 10.027 1.00 81.12 72 THR A C 1
ATOM 576 O O . THR A 1 72 ? -11.149 14.667 10.247 1.00 81.12 72 THR A O 1
ATOM 579 N N . MET A 1 73 ? -12.906 15.417 9.035 1.00 82.00 73 MET A N 1
ATOM 580 C CA . MET A 1 73 ? -12.980 14.272 8.112 1.00 82.00 73 MET A CA 1
ATOM 581 C C . MET A 1 73 ? -12.376 14.569 6.730 1.00 82.00 73 MET A C 1
ATOM 583 O O . MET A 1 73 ? -11.845 13.678 6.080 1.00 82.00 73 MET A O 1
ATOM 587 N N . ASN A 1 74 ? -12.321 15.839 6.312 1.00 81.56 74 ASN A N 1
ATOM 588 C CA . ASN A 1 74 ? -11.874 16.234 4.963 1.00 81.56 74 ASN A CA 1
ATOM 589 C C . ASN A 1 74 ? -10.341 16.268 4.777 1.00 81.56 74 ASN A C 1
ATOM 591 O O . ASN A 1 74 ? -9.835 16.929 3.871 1.00 81.56 74 ASN A O 1
ATOM 595 N N . LYS A 1 75 ? -9.576 15.584 5.636 1.00 84.50 75 LYS A N 1
ATOM 596 C CA . LYS A 1 75 ? -8.103 15.531 5.588 1.00 84.50 75 LYS A CA 1
ATOM 597 C C . LYS A 1 75 ? -7.621 14.138 5.196 1.00 84.50 75 LYS A C 1
ATOM 599 O O . LYS A 1 75 ? -8.303 13.154 5.453 1.00 84.50 75 LYS A O 1
ATOM 604 N N . ALA A 1 76 ? -6.419 14.053 4.628 1.00 88.25 76 ALA A N 1
ATOM 605 C CA . ALA A 1 76 ? -5.764 12.772 4.377 1.00 88.25 76 ALA A CA 1
ATOM 606 C C . ALA A 1 76 ? -5.643 11.941 5.665 1.00 88.25 76 ALA A C 1
ATOM 608 O O . ALA A 1 76 ? -5.325 12.472 6.736 1.00 88.25 76 ALA A O 1
ATOM 609 N N . ILE A 1 77 ? -5.833 10.625 5.551 1.00 89.44 77 ILE A N 1
ATOM 610 C CA . ILE A 1 77 ? -5.505 9.698 6.633 1.00 89.44 77 ILE A CA 1
ATOM 611 C C . ILE A 1 77 ? -4.010 9.788 6.969 1.00 89.44 77 ILE A C 1
ATOM 613 O O . ILE A 1 77 ? -3.151 9.913 6.095 1.00 89.44 77 ILE A O 1
ATOM 617 N N . THR A 1 78 ? -3.678 9.732 8.259 1.00 88.88 78 THR A N 1
ATOM 618 C CA . THR A 1 78 ? -2.275 9.807 8.680 1.00 88.88 78 THR A CA 1
ATOM 619 C C . THR A 1 78 ? -1.557 8.471 8.447 1.00 88.88 78 THR A C 1
ATOM 621 O O . THR A 1 78 ? -2.168 7.411 8.601 1.00 88.88 78 THR A O 1
ATOM 624 N N . PRO A 1 79 ? -0.239 8.470 8.172 1.00 88.56 79 PRO A N 1
ATOM 625 C CA . PRO A 1 79 ? 0.529 7.229 8.029 1.00 88.56 79 PRO A CA 1
ATOM 626 C C . PRO A 1 79 ? 0.442 6.316 9.259 1.00 88.56 79 PRO A C 1
ATOM 628 O O . PRO A 1 79 ? 0.358 5.098 9.132 1.00 88.56 79 PRO A O 1
ATOM 631 N N . ASN A 1 80 ? 0.384 6.905 10.458 1.00 90.56 80 ASN A N 1
ATOM 632 C CA . ASN A 1 80 ? 0.206 6.156 11.700 1.00 90.56 80 ASN A CA 1
ATOM 633 C C . ASN A 1 80 ? -1.131 5.406 11.739 1.00 90.56 80 ASN A C 1
ATOM 635 O O . ASN A 1 80 ? -1.181 4.293 12.259 1.00 90.56 80 ASN A O 1
ATOM 639 N N . MET A 1 81 ? -2.204 5.985 11.193 1.00 90.75 81 MET A N 1
ATOM 640 C CA . MET A 1 81 ? -3.494 5.301 11.097 1.00 90.75 81 MET A CA 1
ATOM 641 C C . MET A 1 81 ? -3.428 4.117 10.132 1.00 90.75 81 MET A C 1
ATOM 643 O O . MET A 1 81 ? -3.935 3.055 10.471 1.00 90.75 81 MET A O 1
ATOM 647 N N . VAL A 1 82 ? -2.731 4.246 8.999 1.00 92.31 82 VAL A N 1
ATOM 648 C CA . VAL A 1 82 ? -2.499 3.114 8.081 1.00 92.31 82 VAL A CA 1
ATOM 649 C C . VAL A 1 82 ? -1.740 1.986 8.789 1.00 92.31 82 VAL A C 1
ATOM 651 O O . VAL A 1 82 ? -2.153 0.832 8.720 1.00 92.31 82 VAL A O 1
ATOM 654 N N . CYS A 1 83 ? -0.683 2.306 9.544 1.00 93.44 83 CYS A N 1
ATOM 655 C CA . CYS A 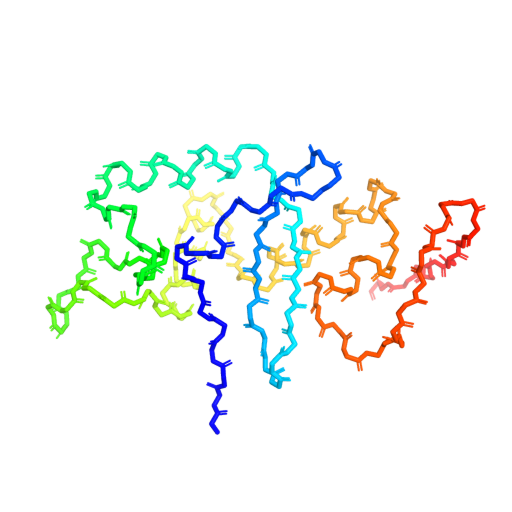1 83 ? 0.037 1.310 10.344 1.00 93.44 83 CYS A CA 1
ATOM 656 C C . CYS A 1 83 ? -0.865 0.613 11.373 1.00 93.44 83 CYS A C 1
ATOM 658 O O . CYS A 1 83 ? -0.769 -0.601 11.540 1.00 93.44 83 CYS A O 1
ATOM 660 N N . LYS A 1 84 ? -1.747 1.359 12.051 1.00 93.69 84 LYS A N 1
ATOM 661 C CA . LYS A 1 84 ? -2.704 0.792 13.013 1.00 93.69 84 LYS A CA 1
ATOM 662 C C . LYS A 1 84 ? -3.738 -0.110 12.341 1.00 93.69 84 LYS A C 1
ATOM 664 O O . LYS A 1 84 ? -4.020 -1.172 12.879 1.00 93.69 84 LYS A O 1
ATOM 669 N N . LEU A 1 85 ? -4.264 0.283 11.180 1.00 93.81 85 LEU A N 1
ATOM 670 C CA . LEU A 1 85 ? -5.218 -0.525 10.416 1.00 93.81 85 LEU A CA 1
ATOM 671 C C . LEU A 1 85 ? -4.599 -1.861 9.999 1.00 93.81 85 LEU A C 1
ATOM 673 O O . LEU A 1 85 ? -5.188 -2.905 10.251 1.00 93.81 85 LEU A O 1
ATOM 677 N N . VAL A 1 86 ? -3.387 -1.841 9.436 1.00 95.31 86 VAL A N 1
ATOM 678 C CA . VAL A 1 86 ? -2.679 -3.071 9.037 1.00 95.31 86 VAL A CA 1
ATOM 679 C C . VAL A 1 86 ? -2.453 -3.999 10.233 1.00 95.31 86 VAL A C 1
ATOM 681 O O . VAL A 1 86 ? -2.697 -5.200 10.132 1.00 95.31 86 VAL A O 1
ATOM 684 N N . ARG A 1 87 ? -2.041 -3.452 11.383 1.00 96.00 87 ARG A N 1
ATOM 685 C CA . ARG A 1 87 ? -1.878 -4.239 12.613 1.00 96.00 87 ARG A CA 1
ATOM 686 C C . ARG A 1 87 ? -3.197 -4.836 13.096 1.00 96.00 87 ARG A C 1
ATOM 688 O O . ARG A 1 87 ? -3.236 -6.016 13.396 1.00 96.00 87 ARG A O 1
ATOM 695 N N . ALA A 1 88 ? -4.273 -4.052 13.120 1.00 95.62 88 ALA A N 1
ATOM 696 C CA . ALA A 1 88 ? -5.580 -4.525 13.570 1.00 95.62 88 ALA A CA 1
ATOM 697 C C . ALA A 1 88 ? -6.116 -5.673 12.697 1.00 95.62 88 ALA A C 1
ATOM 699 O O . ALA A 1 88 ? -6.541 -6.696 13.226 1.00 95.62 88 ALA A O 1
ATOM 700 N N . TYR A 1 89 ? -6.055 -5.529 11.369 1.00 96.12 89 TYR A N 1
ATOM 701 C CA . TYR A 1 89 ? -6.521 -6.575 10.454 1.00 96.12 89 TYR A CA 1
ATOM 702 C C . TYR A 1 89 ? -5.639 -7.819 10.478 1.00 96.12 89 TYR A C 1
ATOM 704 O O . TYR A 1 89 ? -6.167 -8.922 10.416 1.00 96.12 89 TYR A O 1
ATOM 712 N N . SER A 1 90 ? -4.317 -7.668 10.591 1.00 96.81 90 SER A N 1
ATOM 713 C CA . SER A 1 90 ? -3.445 -8.838 10.738 1.00 96.81 90 SER A CA 1
ATOM 714 C C . SER A 1 90 ? -3.701 -9.565 12.055 1.00 96.81 90 SER A C 1
ATOM 716 O O . SER A 1 90 ? -3.868 -10.782 12.033 1.00 96.81 90 SER A O 1
ATOM 718 N N . ALA A 1 91 ? -3.827 -8.845 13.176 1.00 97.06 91 ALA A N 1
ATOM 719 C CA . ALA A 1 91 ? -4.069 -9.454 14.484 1.00 97.06 91 ALA A CA 1
ATOM 720 C C . ALA A 1 91 ? -5.353 -10.297 14.498 1.00 97.06 91 ALA A C 1
ATOM 722 O O . ALA A 1 91 ? -5.368 -11.392 15.055 1.00 97.06 91 ALA A O 1
ATOM 723 N N . ALA A 1 92 ? -6.407 -9.835 13.817 1.00 97.62 92 ALA A N 1
ATOM 724 C CA . ALA A 1 92 ? -7.649 -10.591 13.644 1.00 97.62 92 ALA A CA 1
ATOM 725 C C . ALA A 1 92 ? -7.471 -11.905 12.853 1.00 97.62 92 ALA A C 1
ATOM 727 O O . ALA A 1 92 ? -8.285 -12.813 12.988 1.00 97.62 92 ALA A O 1
ATOM 728 N N . LEU A 1 93 ? -6.404 -12.024 12.056 1.00 96.75 93 LEU A N 1
ATOM 729 C CA . LEU A 1 93 ? -6.005 -13.245 11.349 1.00 96.75 93 LEU A CA 1
ATOM 730 C C . LEU A 1 93 ? -5.030 -14.119 12.165 1.00 96.75 93 LEU A C 1
ATOM 732 O O . LEU A 1 93 ? -4.560 -15.136 11.662 1.00 96.75 93 LEU A O 1
ATOM 736 N N . GLY A 1 94 ? -4.711 -13.739 13.408 1.00 97.56 94 GLY A N 1
ATOM 737 C CA . GLY A 1 94 ? -3.858 -14.510 14.319 1.00 97.56 94 GLY A CA 1
ATOM 738 C C . GLY A 1 94 ? -2.357 -14.209 14.235 1.00 97.56 94 GLY A C 1
ATOM 739 O O . GLY A 1 94 ? -1.559 -14.965 14.783 1.00 97.56 94 GLY A O 1
ATOM 740 N N . PHE A 1 95 ? -1.944 -13.127 13.570 1.00 95.50 95 PHE A N 1
ATOM 741 C CA . PHE A 1 95 ? -0.537 -12.707 13.494 1.00 95.50 95 PHE A CA 1
ATOM 742 C C . PHE A 1 95 ? -0.412 -11.183 13.437 1.00 95.50 95 PHE A C 1
ATOM 744 O O . PHE A 1 95 ? -1.347 -10.508 13.053 1.00 95.50 95 PHE A O 1
ATOM 751 N N . GLU A 1 96 ? 0.742 -10.593 13.744 1.00 93.94 96 GLU A N 1
ATOM 752 C CA . GLU A 1 96 ? 0.908 -9.135 13.633 1.00 93.94 96 GLU A CA 1
ATOM 753 C C . GLU A 1 96 ? 1.965 -8.754 12.601 1.00 93.94 96 GLU A C 1
ATOM 755 O O . GLU A 1 96 ? 3.117 -9.179 12.674 1.00 93.94 96 GLU A O 1
ATOM 760 N N . ILE A 1 97 ? 1.590 -7.891 11.653 1.00 95.88 97 ILE A N 1
ATOM 761 C CA . ILE A 1 97 ? 2.522 -7.317 10.675 1.00 95.88 97 ILE A CA 1
ATOM 762 C C . ILE A 1 97 ? 2.391 -5.799 10.574 1.00 95.88 97 ILE A C 1
ATOM 764 O O . ILE A 1 97 ? 1.381 -5.187 10.920 1.00 95.88 97 ILE A O 1
ATOM 768 N N . GLY A 1 98 ? 3.457 -5.168 10.078 1.00 93.56 98 GLY A N 1
ATOM 769 C CA . GLY A 1 98 ? 3.490 -3.743 9.770 1.00 93.56 98 GLY A CA 1
ATOM 770 C C . GLY A 1 98 ? 3.427 -3.455 8.271 1.00 93.56 98 GLY A C 1
ATOM 771 O O . GLY A 1 98 ? 3.644 -4.321 7.424 1.00 93.56 98 GLY A O 1
ATOM 772 N N . THR A 1 99 ? 3.226 -2.182 7.934 1.00 93.12 99 THR A N 1
ATOM 773 C CA . THR A 1 99 ? 3.246 -1.677 6.548 1.00 93.12 99 THR A CA 1
ATOM 774 C C . THR A 1 99 ? 4.573 -1.945 5.830 1.00 93.12 99 THR A C 1
ATOM 776 O O . THR A 1 99 ? 4.587 -2.182 4.624 1.00 93.12 99 THR A O 1
ATOM 779 N N . HIS A 1 100 ? 5.694 -1.959 6.558 1.00 91.31 100 HIS A N 1
ATOM 780 C CA . HIS A 1 100 ? 7.000 -2.321 6.003 1.00 91.31 100 HIS A CA 1
ATOM 781 C C . HIS A 1 100 ? 7.079 -3.797 5.592 1.00 91.31 100 HIS A C 1
ATOM 783 O O . HIS A 1 100 ? 7.648 -4.094 4.544 1.00 91.31 100 HIS A O 1
ATOM 789 N N . THR A 1 101 ? 6.463 -4.703 6.357 1.00 93.88 101 THR A N 1
ATOM 790 C CA . THR A 1 101 ? 6.392 -6.133 6.023 1.00 93.88 101 THR A CA 1
ATOM 791 C C . THR A 1 101 ? 5.575 -6.355 4.754 1.00 93.88 101 THR A C 1
ATOM 793 O O . THR A 1 101 ? 6.020 -7.070 3.859 1.00 93.88 101 THR A O 1
ATOM 796 N N . LEU A 1 102 ? 4.430 -5.673 4.616 1.00 93.50 102 LEU A N 1
ATOM 797 C CA . LEU A 1 102 ? 3.635 -5.700 3.381 1.00 93.50 102 LEU A CA 1
ATOM 798 C C . LEU A 1 102 ? 4.438 -5.195 2.176 1.00 93.50 102 LEU A C 1
ATOM 800 O O . LEU A 1 102 ? 4.416 -5.811 1.114 1.00 93.50 102 LEU A O 1
ATOM 804 N N . ARG A 1 103 ? 5.197 -4.103 2.342 1.00 91.50 103 ARG A N 1
ATOM 805 C CA . ARG A 1 103 ? 6.062 -3.563 1.282 1.00 91.50 103 ARG A CA 1
ATOM 806 C C . ARG A 1 103 ? 7.149 -4.555 0.862 1.00 91.50 103 ARG A C 1
ATOM 808 O O . ARG A 1 103 ? 7.386 -4.707 -0.332 1.00 91.50 103 ARG A O 1
ATOM 815 N N . ALA A 1 104 ? 7.808 -5.200 1.824 1.00 91.38 104 ALA A N 1
ATOM 816 C CA . ALA A 1 104 ? 8.815 -6.220 1.545 1.00 91.38 104 ALA A CA 1
ATOM 817 C C . ALA A 1 104 ? 8.192 -7.421 0.819 1.00 91.38 104 ALA A C 1
ATOM 819 O O . ALA A 1 104 ? 8.720 -7.849 -0.197 1.00 91.38 104 ALA A O 1
ATOM 820 N N . THR A 1 105 ? 7.021 -7.879 1.270 1.00 93.12 105 THR A N 1
ATOM 821 C CA . THR A 1 105 ? 6.272 -8.977 0.638 1.00 93.12 105 THR A CA 1
ATOM 822 C C . THR A 1 105 ? 5.904 -8.644 -0.806 1.00 93.12 105 THR A C 1
ATOM 824 O O . THR A 1 105 ? 6.141 -9.447 -1.697 1.00 93.12 105 THR A O 1
ATOM 827 N N . ALA A 1 106 ? 5.404 -7.433 -1.075 1.00 91.44 106 ALA A N 1
ATOM 828 C CA . ALA A 1 106 ? 5.093 -6.998 -2.436 1.00 91.44 106 ALA A CA 1
ATOM 829 C C . ALA A 1 106 ? 6.335 -6.983 -3.347 1.00 91.44 106 ALA A C 1
ATOM 831 O O . ALA A 1 106 ? 6.249 -7.356 -4.515 1.00 91.44 106 ALA A O 1
ATOM 832 N N . ALA A 1 107 ? 7.492 -6.573 -2.817 1.00 90.69 107 ALA A N 1
ATOM 833 C CA . ALA A 1 107 ? 8.751 -6.597 -3.555 1.00 90.69 107 ALA A CA 1
ATOM 834 C C . ALA A 1 107 ? 9.219 -8.026 -3.846 1.00 90.69 107 ALA A C 1
ATOM 836 O O . ALA A 1 107 ? 9.562 -8.326 -4.986 1.00 90.69 107 ALA A O 1
ATOM 837 N N . THR A 1 108 ? 9.207 -8.898 -2.836 1.00 92.31 108 THR A N 1
ATOM 838 C CA . THR A 1 108 ? 9.583 -10.306 -2.983 1.00 92.31 108 THR A CA 1
ATOM 839 C C . THR A 1 108 ? 8.660 -11.010 -3.969 1.00 92.31 108 THR A C 1
ATOM 841 O O . THR A 1 108 ? 9.162 -11.574 -4.931 1.00 92.31 108 THR A O 1
ATOM 844 N N . ASN A 1 109 ? 7.336 -10.859 -3.840 1.00 92.00 109 ASN A N 1
ATOM 845 C CA . ASN A 1 109 ? 6.375 -11.430 -4.785 1.00 92.00 109 ASN A CA 1
ATOM 846 C C . ASN A 1 109 ? 6.648 -10.959 -6.221 1.00 92.00 109 ASN A C 1
ATOM 848 O O . ASN A 1 109 ? 6.635 -11.762 -7.147 1.00 92.00 109 ASN A O 1
ATOM 852 N N . ALA A 1 110 ? 6.932 -9.669 -6.433 1.00 89.94 110 ALA A N 1
ATOM 853 C CA . ALA A 1 110 ? 7.270 -9.181 -7.767 1.00 89.94 110 ALA A CA 1
ATOM 854 C C . ALA A 1 110 ? 8.532 -9.864 -8.325 1.00 89.94 110 ALA A C 1
ATOM 856 O O . ALA A 1 110 ? 8.540 -10.282 -9.481 1.00 89.94 110 ALA A O 1
ATOM 857 N N . LEU A 1 111 ? 9.583 -9.998 -7.513 1.00 90.88 111 LEU A N 1
ATOM 858 C CA . LEU A 1 111 ? 10.833 -10.647 -7.918 1.00 90.88 111 LEU A CA 1
ATOM 859 C C . LEU A 1 111 ? 10.658 -12.154 -8.164 1.00 90.88 111 LEU A C 1
ATOM 861 O O . LEU A 1 111 ? 11.201 -12.668 -9.141 1.00 90.88 111 LEU A O 1
ATOM 865 N N . ASP A 1 112 ? 9.869 -12.842 -7.336 1.00 93.00 112 ASP A N 1
ATOM 866 C CA . ASP A 1 112 ? 9.538 -14.264 -7.493 1.00 93.00 112 ASP A CA 1
ATOM 867 C C . ASP A 1 112 ? 8.775 -14.516 -8.801 1.00 93.00 112 ASP A C 1
ATOM 869 O O . ASP A 1 112 ? 9.017 -15.504 -9.495 1.00 93.00 112 ASP A O 1
ATOM 873 N N . HIS A 1 113 ? 7.930 -13.563 -9.204 1.00 90.00 113 HIS A N 1
ATOM 874 C CA . HIS A 1 113 ? 7.246 -13.548 -10.498 1.00 90.00 113 HIS A CA 1
ATOM 875 C C . HIS A 1 113 ? 8.061 -12.869 -11.615 1.00 90.00 113 HIS A C 1
ATOM 877 O O . HIS A 1 113 ? 7.500 -12.373 -12.592 1.00 90.00 113 HIS A O 1
ATOM 883 N N . GLN A 1 114 ? 9.393 -12.884 -11.499 1.00 90.69 114 GLN A N 1
ATOM 884 C CA . GLN A 1 114 ? 10.343 -12.477 -12.542 1.00 90.69 114 GLN A CA 1
ATOM 885 C C . GLN A 1 114 ? 10.242 -11.003 -12.968 1.00 90.69 114 GLN A C 1
ATOM 887 O O . GLN A 1 114 ? 10.664 -10.637 -14.070 1.00 90.69 114 GLN A O 1
ATOM 892 N N . ALA A 1 115 ? 9.720 -10.126 -12.106 1.00 88.31 115 ALA A N 1
ATOM 893 C CA . ALA A 1 115 ? 9.801 -8.695 -12.352 1.00 88.31 115 ALA A CA 1
ATOM 894 C C . ALA A 1 115 ? 11.265 -8.233 -12.355 1.00 88.31 115 ALA A C 1
ATOM 896 O O . ALA A 1 115 ? 12.094 -8.663 -11.552 1.00 88.31 115 ALA A O 1
ATOM 897 N N . ASP A 1 116 ? 11.568 -7.299 -13.251 1.00 88.75 116 ASP A N 1
ATOM 898 C CA . ASP A 1 116 ? 12.881 -6.672 -13.348 1.00 88.75 116 ASP A CA 1
ATOM 899 C C . ASP A 1 116 ? 13.257 -5.960 -12.032 1.00 88.75 116 ASP A C 1
ATOM 901 O O . ASP A 1 116 ? 12.497 -5.141 -11.502 1.00 88.75 116 ASP A O 1
ATOM 905 N N . ILE A 1 117 ? 14.454 -6.249 -11.512 1.00 86.38 117 ILE A N 1
ATOM 906 C CA . ILE A 1 117 ? 14.921 -5.714 -10.227 1.00 86.38 117 ILE A CA 1
ATOM 907 C C . ILE A 1 117 ? 15.036 -4.186 -10.225 1.00 86.38 117 ILE A C 1
ATOM 909 O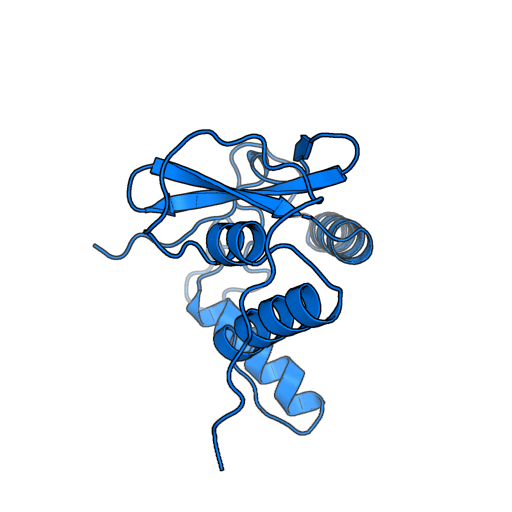 O . ILE A 1 117 ? 14.731 -3.559 -9.211 1.00 86.38 117 ILE A O 1
ATOM 913 N N . ALA A 1 118 ? 15.421 -3.566 -11.342 1.00 86.00 118 ALA A N 1
ATOM 914 C CA . ALA A 1 118 ? 15.506 -2.117 -11.457 1.00 86.00 118 ALA A CA 1
ATOM 915 C C . ALA A 1 118 ? 14.102 -1.492 -11.428 1.00 86.00 118 ALA A C 1
ATOM 917 O O . ALA A 1 118 ? 13.897 -0.455 -10.788 1.00 86.00 118 ALA A O 1
ATOM 918 N N . LYS A 1 119 ? 13.098 -2.151 -12.030 1.00 85.56 119 LYS A N 1
ATOM 919 C CA . LYS A 1 119 ? 11.688 -1.734 -11.906 1.00 85.56 119 LYS A CA 1
ATOM 920 C C . LYS A 1 119 ? 11.201 -1.830 -10.460 1.00 85.56 119 LYS A C 1
ATOM 922 O O . LYS A 1 119 ? 10.646 -0.855 -9.949 1.00 85.56 119 LYS A O 1
ATOM 927 N N . VAL A 1 120 ? 11.472 -2.942 -9.772 1.00 88.38 120 VAL A N 1
ATOM 928 C CA . VAL A 1 120 ? 11.102 -3.119 -8.356 1.00 88.38 120 VAL A CA 1
ATOM 929 C C . VAL A 1 120 ? 11.795 -2.075 -7.472 1.00 88.38 120 VAL A C 1
ATOM 931 O O . VAL A 1 120 ? 11.143 -1.419 -6.658 1.00 88.38 120 VAL A O 1
ATOM 934 N N . GLN A 1 121 ? 13.090 -1.819 -7.672 1.00 86.75 121 GLN A N 1
ATOM 935 C CA . GLN A 1 121 ? 13.829 -0.784 -6.940 1.00 86.75 121 GLN A CA 1
ATOM 936 C C . GLN A 1 121 ? 13.253 0.622 -7.160 1.00 86.75 121 GLN A C 1
ATOM 938 O O . GLN A 1 121 ? 13.157 1.406 -6.209 1.00 86.75 121 GLN A O 1
ATOM 943 N N . LYS A 1 122 ? 12.804 0.929 -8.384 1.00 84.06 122 LYS A N 1
ATOM 944 C CA . LYS A 1 122 ? 12.132 2.192 -8.713 1.00 84.06 122 LYS A CA 1
ATOM 945 C C . LYS A 1 122 ? 10.790 2.335 -7.992 1.00 84.06 122 LYS A C 1
ATOM 947 O O . LYS A 1 122 ? 10.516 3.407 -7.445 1.00 84.06 122 LYS A O 1
ATOM 952 N N . TRP A 1 123 ? 9.974 1.279 -7.929 1.00 85.94 123 TRP A N 1
ATOM 953 C CA . TRP A 1 123 ? 8.727 1.282 -7.145 1.00 85.94 123 TRP A CA 1
ATOM 954 C C . TRP A 1 123 ? 8.998 1.509 -5.656 1.00 85.94 123 TRP A C 1
ATOM 956 O O . TRP A 1 123 ? 8.304 2.291 -5.001 1.00 85.94 123 TRP A O 1
ATOM 966 N N . LEU A 1 124 ? 10.070 0.904 -5.139 1.00 84.81 124 LEU A N 1
ATOM 967 C CA . LEU A 1 124 ? 10.514 1.066 -3.757 1.00 84.81 124 LEU A CA 1
ATOM 968 C C . LEU A 1 124 ? 11.225 2.402 -3.491 1.00 84.81 124 LEU A C 1
ATOM 970 O O . LEU A 1 124 ? 11.499 2.719 -2.334 1.00 84.81 124 LEU A O 1
ATOM 974 N N . GLY A 1 125 ? 11.472 3.222 -4.512 1.00 79.25 125 GLY A N 1
ATOM 975 C CA . GLY A 1 125 ? 12.064 4.546 -4.348 1.00 79.25 125 GLY A CA 1
ATOM 976 C C . GLY A 1 125 ? 13.505 4.529 -3.837 1.00 79.25 125 GLY A C 1
ATOM 977 O O . GLY A 1 125 ? 13.919 5.507 -3.215 1.00 79.25 125 GLY A O 1
ATOM 978 N N . TYR A 1 126 ? 14.260 3.452 -4.080 1.00 77.88 126 TYR A N 1
ATOM 979 C CA . TYR A 1 126 ? 15.687 3.429 -3.774 1.00 77.88 126 TYR A CA 1
ATOM 980 C C . TYR A 1 126 ? 16.419 4.424 -4.680 1.00 77.88 126 TYR A C 1
ATOM 982 O O . TYR A 1 126 ? 16.397 4.325 -5.905 1.00 77.88 126 TYR A O 1
ATOM 990 N N . ALA A 1 127 ? 17.030 5.437 -4.069 1.00 56.59 127 ALA A N 1
ATOM 991 C CA . ALA A 1 127 ? 17.630 6.566 -4.765 1.00 56.59 127 ALA A CA 1
ATOM 992 C C . ALA A 1 127 ? 19.049 6.252 -5.261 1.00 56.59 127 ALA A C 1
ATOM 994 O O . ALA A 1 127 ? 19.984 6.897 -4.808 1.00 56.59 127 ALA A O 1
ATOM 995 N N . LYS A 1 128 ? 19.205 5.292 -6.181 1.00 54.16 128 LYS A N 1
ATOM 996 C CA . LYS A 1 128 ? 20.357 5.170 -7.096 1.00 54.16 128 LYS A CA 1
ATOM 997 C C . LYS A 1 128 ? 19.955 4.340 -8.320 1.00 54.16 128 LYS A C 1
ATOM 999 O O . LYS A 1 128 ? 19.976 3.123 -8.234 1.00 54.16 128 LYS A O 1
ATOM 1004 N N . TYR A 1 129 ? 19.592 4.990 -9.426 1.00 44.59 129 TYR A N 1
ATOM 1005 C CA . TYR A 1 129 ? 20.026 4.640 -10.788 1.00 44.59 129 TYR A CA 1
ATOM 1006 C C . TYR A 1 129 ? 19.512 5.695 -11.776 1.00 44.59 129 TYR A C 1
ATOM 1008 O O . TYR A 1 129 ? 18.416 6.226 -11.593 1.00 44.59 129 TYR A O 1
ATOM 1016 N N . GLY A 1 130 ? 20.365 6.039 -12.741 1.00 40.22 130 GLY A N 1
ATOM 1017 C CA . GLY A 1 130 ? 20.224 7.175 -13.646 1.00 40.22 130 GLY A CA 1
ATOM 1018 C C . GLY A 1 130 ? 19.015 7.118 -14.577 1.00 40.22 130 GLY A C 1
ATOM 1019 O O . GLY A 1 130 ? 18.381 6.081 -14.774 1.00 40.22 130 GLY A O 1
ATOM 1020 N N . ASP A 1 131 ? 18.711 8.296 -15.108 1.00 39.34 131 ASP A N 1
ATOM 1021 C CA . ASP A 1 131 ? 17.653 8.578 -16.065 1.00 39.34 131 ASP A CA 1
ATOM 1022 C C . ASP A 1 131 ? 17.738 7.722 -17.341 1.00 39.34 131 ASP A C 1
ATOM 1024 O O . ASP A 1 131 ? 18.812 7.337 -17.790 1.00 39.34 131 ASP A O 1
ATOM 1028 N N . ASN A 1 132 ? 16.568 7.490 -17.944 1.00 39.00 132 ASN A N 1
ATOM 1029 C CA . ASN A 1 132 ? 16.373 7.079 -19.339 1.00 39.00 132 ASN A CA 1
ATOM 1030 C C . ASN A 1 132 ? 17.117 5.830 -19.822 1.00 39.00 132 ASN A C 1
ATOM 1032 O O . ASN A 1 132 ? 18.019 5.909 -20.650 1.00 39.00 132 ASN A O 1
ATOM 1036 N N . ALA A 1 133 ? 16.614 4.658 -19.456 1.00 39.97 133 ALA A N 1
ATOM 1037 C CA . ALA A 1 133 ? 16.798 3.507 -20.323 1.00 39.97 133 ALA A CA 1
ATOM 1038 C C . ALA A 1 133 ? 15.473 2.768 -20.483 1.00 39.97 133 ALA A C 1
ATOM 1040 O O . ALA A 1 133 ? 14.876 2.244 -19.537 1.00 39.97 133 ALA A O 1
ATOM 1041 N N . ASP A 1 134 ? 1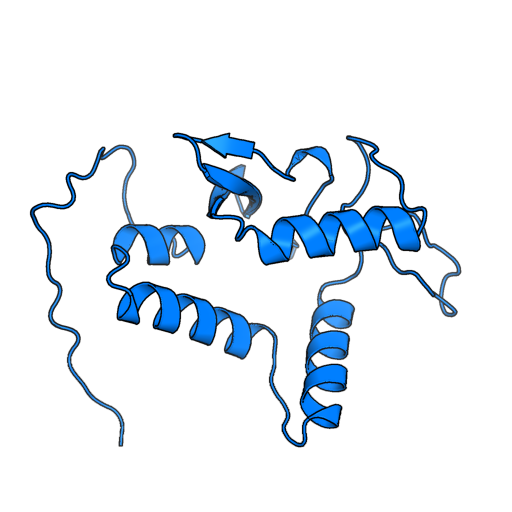4.995 2.814 -21.720 1.00 43.06 134 ASP A N 1
ATOM 1042 C CA . ASP A 1 134 ? 14.064 1.852 -22.276 1.00 43.06 134 ASP A CA 1
ATOM 1043 C C . ASP A 1 134 ? 14.776 0.491 -22.190 1.00 43.06 134 ASP A C 1
ATOM 1045 O O . ASP A 1 134 ? 15.636 0.168 -23.005 1.00 43.06 134 ASP A O 1
ATOM 1049 N N . TYR A 1 135 ? 14.557 -0.242 -21.096 1.00 46.12 135 TYR A N 1
ATOM 1050 C CA . TYR A 1 135 ? 15.247 -1.508 -20.859 1.00 46.12 135 TYR A CA 1
ATOM 1051 C C . TYR A 1 135 ? 14.454 -2.662 -21.469 1.00 46.12 135 TYR A C 1
ATOM 1053 O O . TYR A 1 135 ? 13.374 -3.039 -21.001 1.00 46.12 135 TYR A O 1
ATOM 1061 N N . ASP A 1 136 ? 15.043 -3.196 -22.535 1.00 43.62 136 ASP A N 1
ATOM 1062 C CA . ASP A 1 136 ? 14.749 -4.474 -23.166 1.00 43.62 136 ASP A CA 1
ATOM 1063 C C . ASP A 1 136 ? 14.885 -5.617 -22.142 1.00 43.62 136 ASP A C 1
ATOM 1065 O O . ASP A 1 136 ? 15.917 -5.796 -21.493 1.00 43.62 136 ASP A O 1
ATOM 1069 N N . HIS A 1 137 ? 13.824 -6.415 -22.019 1.00 49.94 137 HIS A N 1
ATOM 1070 C CA . HIS A 1 137 ? 13.689 -7.534 -21.085 1.00 49.94 137 HIS A CA 1
ATOM 1071 C C . HIS A 1 137 ? 14.687 -8.682 -21.341 1.00 49.94 137 HIS A C 1
ATOM 1073 O O . HIS A 1 137 ? 14.719 -9.657 -20.589 1.00 49.94 137 HIS A O 1
ATOM 1079 N N . ARG A 1 138 ? 15.496 -8.611 -22.404 1.00 47.09 138 ARG A N 1
ATOM 1080 C CA . ARG A 1 138 ? 16.342 -9.724 -22.851 1.00 47.09 138 ARG A CA 1
ATOM 1081 C C . ARG A 1 138 ? 17.673 -9.877 -22.122 1.00 47.09 138 ARG A C 1
ATOM 1083 O O . ARG A 1 138 ? 18.297 -10.926 -22.273 1.00 47.09 138 ARG A O 1
ATOM 1090 N N . LYS A 1 139 ? 18.136 -8.908 -21.323 1.00 47.34 139 LYS A N 1
ATOM 1091 C CA . LYS A 1 139 ? 19.416 -9.046 -20.603 1.00 47.34 139 LYS A CA 1
ATOM 1092 C C . LYS A 1 139 ? 19.448 -8.280 -19.284 1.00 47.34 139 LYS A C 1
ATOM 1094 O O . LYS A 1 139 ? 19.814 -7.115 -19.285 1.00 47.34 139 LYS A O 1
ATOM 1099 N N . THR A 1 140 ? 19.197 -8.953 -18.158 1.00 35.91 140 THR A N 1
ATOM 1100 C CA . THR A 1 140 ? 20.054 -8.871 -16.949 1.00 35.91 140 THR A CA 1
ATOM 1101 C C . THR A 1 140 ? 19.553 -9.791 -15.828 1.00 35.91 140 THR A C 1
ATOM 1103 O O . THR A 1 140 ? 18.490 -9.594 -15.253 1.00 35.91 140 THR A O 1
ATOM 1106 N N . ARG A 1 141 ? 20.363 -10.802 -15.479 1.00 38.81 141 ARG A N 1
ATOM 1107 C CA . ARG A 1 141 ? 20.246 -11.591 -14.241 1.00 38.81 141 ARG A CA 1
ATOM 1108 C C . ARG A 1 141 ? 21.263 -11.060 -13.229 1.00 38.81 141 ARG A C 1
ATOM 1110 O O . ARG A 1 141 ? 22.457 -11.258 -13.454 1.00 38.81 141 ARG A O 1
ATOM 1117 N N . PRO A 1 142 ? 20.855 -10.498 -12.087 1.00 38.44 142 PRO A N 1
ATOM 1118 C CA . PRO A 1 142 ? 21.691 -10.496 -10.899 1.00 38.44 142 PRO A CA 1
ATOM 1119 C C . PRO A 1 142 ? 21.473 -11.813 -10.143 1.00 38.44 142 PRO A C 1
ATOM 1121 O O . PRO A 1 142 ? 20.348 -12.174 -9.801 1.00 38.44 142 PRO A O 1
ATOM 1124 N N . LYS A 1 143 ? 22.556 -12.554 -9.881 1.00 37.53 143 LYS A N 1
ATOM 1125 C CA . LYS A 1 143 ? 22.539 -13.701 -8.963 1.00 37.53 143 LYS A CA 1
ATOM 1126 C C . LYS A 1 143 ? 22.234 -13.176 -7.556 1.00 37.53 143 LYS A C 1
ATOM 1128 O O . LYS A 1 143 ? 23.099 -12.548 -6.950 1.00 37.53 143 LYS A O 1
ATOM 1133 N N . LEU A 1 144 ? 21.032 -13.420 -7.033 1.00 34.28 144 LEU A N 1
ATOM 1134 C CA . LEU A 1 144 ? 20.756 -13.160 -5.622 1.00 34.28 144 LEU A CA 1
ATOM 1135 C C . LEU A 1 144 ? 21.455 -14.245 -4.790 1.00 34.28 144 LEU A C 1
ATOM 1137 O O . LEU A 1 144 ? 21.110 -15.425 -4.856 1.00 34.28 144 LEU A O 1
ATOM 1141 N N . VAL A 1 145 ? 22.485 -13.845 -4.046 1.00 35.88 145 VAL A N 1
ATOM 1142 C CA . VAL A 1 145 ? 23.192 -14.711 -3.102 1.00 35.88 145 VAL A CA 1
ATOM 1143 C C . VAL A 1 145 ? 22.281 -14.940 -1.900 1.00 35.88 145 VAL A C 1
ATOM 1145 O O . VAL A 1 145 ? 21.976 -14.026 -1.140 1.00 35.88 145 VAL A O 1
ATOM 1148 N N . ARG A 1 146 ? 21.848 -16.190 -1.744 1.00 37.03 146 ARG A N 1
ATOM 1149 C CA . ARG A 1 146 ? 21.175 -16.726 -0.560 1.00 37.03 146 ARG A CA 1
ATOM 1150 C C . ARG A 1 146 ? 22.108 -16.573 0.648 1.00 37.03 146 ARG A C 1
ATOM 1152 O O . ARG A 1 146 ? 23.131 -17.248 0.705 1.00 37.03 146 ARG A O 1
ATOM 1159 N N . ARG A 1 147 ? 21.757 -15.738 1.623 1.00 35.12 147 ARG A N 1
ATOM 1160 C CA . ARG A 1 147 ? 22.178 -15.878 3.026 1.00 35.12 147 ARG A CA 1
ATOM 1161 C C . ARG A 1 147 ? 21.145 -15.171 3.884 1.00 35.12 147 ARG A C 1
ATOM 1163 O O . ARG A 1 147 ? 20.918 -13.990 3.676 1.00 35.12 147 ARG A O 1
ATOM 1170 N N . LEU A 1 148 ? 20.517 -15.923 4.779 1.00 31.11 148 LEU A N 1
ATOM 1171 C CA . LEU A 1 148 ? 20.509 -15.696 6.224 1.00 31.11 148 LEU A CA 1
ATOM 1172 C C . LEU A 1 148 ? 19.897 -16.961 6.855 1.00 31.11 148 LEU A C 1
ATOM 1174 O O . LEU A 1 148 ? 18.747 -17.306 6.585 1.00 31.11 148 LEU A O 1
ATOM 1178 N N . ARG A 1 149 ? 20.740 -17.701 7.581 1.00 35.41 149 ARG A N 1
ATOM 1179 C CA . ARG A 1 149 ? 20.331 -18.426 8.786 1.00 35.41 149 ARG A CA 1
ATOM 1180 C C . ARG A 1 149 ? 20.400 -17.426 9.930 1.00 35.41 149 ARG A C 1
ATOM 1182 O O . ARG A 1 149 ? 21.282 -16.540 9.829 1.00 35.41 149 ARG A O 1
#